Protein AF-A0A367LYB5-F1 (afdb_monomer)

Nearest PDB structures (foldseek):
  6ixh-assembly1_P  TM=8.124E-01  e=6.575E-08  Escherichia coli 55989
  4y7l-assembly1_B  TM=7.661E-01  e=3.475E-08  Escherichia coli 2-156-04_S3_C3
  4y7o-assembly2_B  TM=8.246E-01  e=1.413E-07  Escherichia coli 1-176-05_S3_C1
  4y7m-assembly2_D  TM=7.583E-01  e=6.169E-08  Escherichia coli 2-156-04_S3_C3
  4y7l-assembly1_A  TM=7.958E-01  e=4.452E-07  Escherichia coli 2-156-04_S3_C3

Foldseek 3Di:
DLVLLQDQEQVHPLNVCCVPPPVVQWDPVDLDIAGDPCSCVVVVHDRCVVVVSSVSPVVHVQFHVVRHSHGKHKDKDKDDDDPPQWQKKWKDQQNDIDIDRPDDIDIDIDMAPDPNGQQKIKIATPPQDPVPDRIDIAGDSCRVVVVVVVDDDDDDPDDD

Organism: Pseudomonas aeruginosa (NCBI:txid287)

Secondary structure (DSSP, 8-state):
-HHHHHHHSTTSHHHHHIIIIIGGGEE-SSSS-EEPTTHHHHHT--TTHHHHHHHHHHHHHHH-TTSSSS--EEEEE------TT-SEEEEEETTEEEEESSS----EEEEES-TT--SEEEEEEESPPTTS-SEEEEESTTHHHHHHHTS-----S---

Solvent-accessible surface area (backbone atoms only — not comparable to full-atom values): 9360 Å² total; per-residue (Å²): 106,64,67,56,11,51,40,37,10,60,78,10,56,57,45,42,50,38,63,75,75,41,46,96,39,43,46,70,91,49,98,70,68,40,66,39,90,66,36,38,66,76,69,72,46,69,71,71,58,53,58,55,55,53,50,40,48,51,50,20,63,63,30,20,71,87,63,37,48,61,62,46,43,74,51,70,50,58,70,86,81,74,62,85,82,46,59,34,39,34,39,32,51,30,86,49,74,49,75,50,58,88,63,88,72,56,75,41,82,47,52,45,68,39,96,85,42,81,26,39,25,36,40,38,40,31,64,54,49,95,88,72,59,34,54,51,77,38,72,40,90,59,17,63,59,56,51,52,74,74,45,91,83,72,90,71,92,71,83,132

Sequence (160 aa):
LEDMGHFFGAGGVMDSYFRQYLQPYVDTSASTWRWQPGAAQKLGINPGVLHTFQRAAAIRDAFFRSGGMQPTVRFELKPVTMDAAISQFILDLDGQQLTYDHGPSRPVAMQWPSANGLGVVRLTVTPPPSSGRSGRTLEGPWAWFRLLDQSDLERGNSPD

InterPro domains:
  IPR010623 Type VI secretion system IcmF, C-terminal [PF06744] (75-158)
  IPR053156 Type VI secretion system TssM-like [PTHR36153] (1-156)

pLDDT: mean 90.79, std 8.89, range [43.12, 97.5]

Structure (mmCIF, N/CA/C/O backbone):
data_AF-A0A367LYB5-F1
#
_entry.id   AF-A0A367LYB5-F1
#
loop_
_atom_site.group_PDB
_atom_site.id
_atom_site.type_symbol
_atom_site.label_atom_id
_atom_site.label_alt_id
_atom_site.label_comp_id
_atom_site.label_asym_id
_atom_site.label_entity_id
_atom_site.label_seq_id
_atom_site.pdbx_PDB_ins_code
_atom_site.Cartn_x
_atom_site.Cartn_y
_atom_site.Cartn_z
_atom_site.occupancy
_atom_site.B_iso_or_equiv
_atom_site.auth_seq_id
_atom_site.auth_comp_id
_atom_site.auth_asym_id
_atom_site.auth_atom_id
_atom_site.pdbx_PDB_model_num
ATOM 1 N N . LEU A 1 1 ? -11.091 1.260 -6.652 1.00 89.62 1 LEU A N 1
ATOM 2 C CA . LEU A 1 1 ? -10.386 1.992 -5.570 1.00 89.62 1 LEU A CA 1
ATOM 3 C C . LEU A 1 1 ? -11.346 2.880 -4.802 1.00 89.62 1 LEU A C 1
ATOM 5 O O . LEU A 1 1 ? -11.217 2.959 -3.592 1.00 89.62 1 LEU A O 1
ATOM 9 N N . GLU A 1 2 ? -12.333 3.464 -5.481 1.00 92.44 2 GLU A N 1
ATOM 10 C CA . GLU A 1 2 ? -13.389 4.250 -4.847 1.00 92.44 2 GLU A CA 1
ATOM 11 C C . GLU A 1 2 ? -14.081 3.520 -3.682 1.00 92.44 2 GLU A C 1
ATOM 13 O O . GLU A 1 2 ? -14.068 4.034 -2.571 1.00 92.44 2 GLU A O 1
ATOM 18 N N . ASP A 1 3 ? -14.562 2.286 -3.880 1.00 94.50 3 ASP A N 1
ATOM 19 C CA . ASP A 1 3 ? -15.203 1.509 -2.801 1.00 94.50 3 ASP A CA 1
ATOM 20 C C . ASP A 1 3 ? -14.276 1.256 -1.604 1.00 94.50 3 ASP A C 1
ATOM 22 O O . ASP A 1 3 ? -14.701 1.302 -0.451 1.00 94.50 3 ASP A O 1
ATOM 26 N N . MET A 1 4 ? -12.984 1.025 -1.864 1.00 95.19 4 MET A N 1
ATOM 27 C CA . MET A 1 4 ? -11.982 0.888 -0.804 1.00 95.19 4 MET 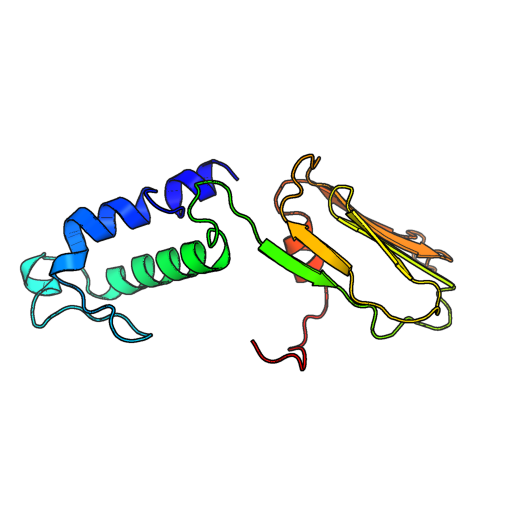A CA 1
ATOM 28 C C . MET A 1 4 ? -11.866 2.192 -0.007 1.00 95.19 4 MET A C 1
ATOM 30 O O . MET A 1 4 ? -11.772 2.153 1.216 1.00 95.19 4 MET A O 1
ATOM 34 N N . GLY A 1 5 ? -11.904 3.331 -0.699 1.00 95.56 5 GLY A N 1
ATOM 35 C CA . GLY A 1 5 ? -11.941 4.663 -0.111 1.00 95.56 5 GLY A CA 1
ATOM 36 C C . GLY A 1 5 ? -13.178 4.918 0.736 1.00 95.56 5 GLY A C 1
ATOM 37 O O . GLY A 1 5 ? -13.053 5.292 1.899 1.00 95.56 5 GLY A O 1
ATOM 38 N N . HIS A 1 6 ? -14.364 4.656 0.187 1.00 96.56 6 HIS A N 1
ATOM 39 C CA . HIS A 1 6 ? -15.635 4.803 0.905 1.00 96.56 6 HIS A CA 1
ATOM 40 C C . HIS A 1 6 ? -15.697 3.927 2.156 1.00 96.56 6 HIS A C 1
ATOM 42 O O . HIS A 1 6 ? -16.253 4.338 3.173 1.00 96.56 6 HIS A O 1
ATOM 48 N N . PHE A 1 7 ? -15.121 2.727 2.111 1.00 97.06 7 PHE A N 1
ATOM 49 C CA . PHE A 1 7 ? -15.194 1.795 3.230 1.00 97.06 7 PHE A CA 1
ATOM 50 C C . PHE A 1 7 ? -14.108 2.029 4.295 1.00 97.06 7 PHE A C 1
ATOM 52 O O . PHE A 1 7 ? -14.429 2.084 5.485 1.00 97.06 7 PHE A O 1
ATOM 59 N N . PHE A 1 8 ? -12.842 2.180 3.886 1.00 97.38 8 PHE A N 1
ATOM 60 C CA . PHE A 1 8 ? -11.679 2.239 4.788 1.00 97.38 8 PHE A CA 1
ATOM 61 C C . PHE A 1 8 ? -11.066 3.631 4.966 1.00 97.38 8 PHE A C 1
ATOM 63 O O . PHE A 1 8 ? -10.293 3.820 5.903 1.00 97.38 8 PHE A O 1
ATOM 70 N N . GLY A 1 9 ? -11.352 4.587 4.082 1.00 95.50 9 GLY A N 1
ATOM 71 C CA . GLY A 1 9 ? -10.765 5.925 4.129 1.00 95.50 9 GLY A CA 1
ATOM 72 C C . GLY A 1 9 ? -11.153 6.716 5.381 1.00 95.50 9 GLY A C 1
ATOM 73 O O . GLY A 1 9 ? -12.037 6.332 6.153 1.00 95.50 9 GLY A O 1
ATOM 74 N N . ALA A 1 10 ? -10.494 7.858 5.586 1.00 92.25 10 ALA A N 1
ATOM 75 C CA . ALA A 1 10 ? -10.875 8.790 6.647 1.00 92.25 10 ALA A CA 1
ATOM 76 C C . ALA A 1 10 ? -12.307 9.302 6.411 1.00 92.25 10 ALA A C 1
ATOM 78 O O . ALA A 1 10 ? -12.639 9.735 5.309 1.00 92.25 10 ALA A O 1
ATOM 79 N N . GLY A 1 11 ? -13.164 9.221 7.431 1.00 92.50 11 GLY A N 1
ATOM 80 C CA . GLY A 1 11 ? -14.597 9.511 7.296 1.00 92.50 11 GLY A CA 1
ATOM 81 C C . GLY A 1 11 ? -15.401 8.456 6.521 1.00 92.50 11 GLY A C 1
ATOM 82 O O . GLY A 1 11 ? -16.611 8.614 6.367 1.00 92.50 11 GLY A O 1
ATOM 83 N N . GLY A 1 12 ? -14.772 7.365 6.073 1.00 94.94 12 GLY A N 1
ATOM 84 C CA . GLY A 1 12 ? -15.450 6.229 5.454 1.00 94.94 12 GLY A CA 1
ATOM 85 C C . GLY A 1 12 ? -16.309 5.436 6.443 1.00 94.94 12 GLY A C 1
ATOM 86 O O . GLY A 1 12 ? -16.364 5.742 7.636 1.00 94.94 12 GLY A O 1
ATOM 87 N N . VAL A 1 13 ? -16.973 4.386 5.958 1.00 97.25 13 VAL A N 1
ATOM 88 C CA . VAL A 1 13 ? -17.944 3.591 6.734 1.00 97.25 13 VAL A CA 1
ATOM 89 C C . VAL A 1 13 ? -17.349 3.069 8.046 1.00 97.25 13 VAL A C 1
ATOM 91 O O . VAL A 1 13 ? -17.947 3.259 9.107 1.00 97.25 13 VAL A O 1
ATOM 94 N N . MET A 1 14 ? -16.167 2.445 7.997 1.00 97.50 14 MET A N 1
ATOM 95 C CA . MET A 1 14 ? -15.540 1.848 9.184 1.00 97.50 14 MET A CA 1
ATOM 96 C C . MET A 1 14 ? -15.104 2.902 10.208 1.00 97.50 14 MET A C 1
ATOM 98 O O . MET A 1 14 ? -15.318 2.721 11.407 1.00 97.50 14 MET A O 1
ATOM 102 N N . ASP A 1 15 ? -14.510 4.002 9.739 1.00 95.69 15 ASP A N 1
ATOM 103 C CA . ASP A 1 15 ? -14.029 5.097 10.587 1.00 95.69 15 ASP A CA 1
ATOM 104 C C . ASP A 1 15 ? -15.201 5.838 11.245 1.00 95.69 15 ASP A C 1
ATOM 106 O O . ASP A 1 15 ? -15.225 6.009 12.463 1.00 95.69 15 ASP A O 1
ATOM 110 N N . SER A 1 16 ? -16.214 6.201 10.458 1.00 96.50 16 SER A N 1
ATOM 111 C CA . SER A 1 16 ? -17.407 6.901 10.938 1.00 96.50 16 SER A CA 1
ATOM 112 C C . SER A 1 16 ? -18.191 6.065 11.946 1.00 96.50 16 SER A C 1
ATOM 114 O O . SER A 1 16 ? -18.528 6.564 13.020 1.00 96.50 16 SER A O 1
ATOM 116 N N . TYR A 1 17 ? -18.410 4.775 11.665 1.00 96.94 17 TYR A N 1
ATOM 117 C CA . TYR A 1 17 ? -19.091 3.887 12.605 1.00 96.94 17 TYR A CA 1
ATOM 118 C C . TYR A 1 17 ? -18.312 3.747 13.917 1.00 96.94 17 TYR A C 1
ATOM 120 O O . TYR A 1 17 ? -18.892 3.858 14.999 1.00 96.94 17 TYR A O 1
ATOM 128 N N . PHE A 1 18 ? -16.993 3.534 13.841 1.00 96.88 18 PHE A N 1
ATOM 129 C CA . PHE A 1 18 ? -16.164 3.408 15.036 1.00 96.88 18 PHE A CA 1
ATOM 130 C C . PHE A 1 18 ? -16.234 4.670 15.895 1.00 96.88 18 PHE A C 1
ATOM 132 O O . PHE A 1 18 ? -16.549 4.578 17.081 1.00 96.88 18 PHE A O 1
ATOM 139 N N . ARG A 1 19 ? -16.003 5.846 15.301 1.00 96.00 19 ARG A N 1
ATOM 140 C CA . ARG A 1 19 ? -16.028 7.132 16.014 1.00 96.00 19 ARG A CA 1
ATOM 141 C C . ARG A 1 19 ? -17.382 7.411 16.657 1.00 96.00 19 ARG A C 1
ATOM 143 O O . ARG A 1 19 ? -17.428 7.883 17.789 1.00 96.00 19 ARG A O 1
ATOM 150 N N . GLN A 1 20 ? -18.469 7.110 15.949 1.00 96.69 20 GLN A N 1
ATOM 151 C CA . GLN A 1 20 ? -19.822 7.405 16.410 1.00 96.69 20 GLN A CA 1
ATOM 152 C C . GLN A 1 20 ? -20.302 6.450 17.508 1.00 96.69 20 GLN A C 1
ATOM 154 O O . GLN A 1 20 ? -20.919 6.897 18.473 1.00 96.69 20 GLN A O 1
ATOM 159 N N . TYR A 1 21 ? -20.047 5.148 17.366 1.00 95.19 21 TYR A N 1
ATOM 160 C CA . TYR A 1 21 ? -20.700 4.135 18.200 1.00 95.19 21 TYR A CA 1
ATOM 161 C C . TYR A 1 21 ? -19.762 3.423 19.172 1.00 95.19 21 TYR A C 1
ATOM 163 O O . TYR A 1 21 ? -20.220 2.960 20.216 1.00 95.19 21 TYR A O 1
ATOM 171 N N . LEU A 1 22 ? -18.469 3.310 18.855 1.00 95.56 22 LEU A N 1
ATOM 172 C CA . LEU A 1 22 ? -17.549 2.433 19.588 1.00 95.56 22 LEU A CA 1
ATOM 173 C C . LEU A 1 22 ? -16.443 3.182 20.329 1.00 95.56 22 LEU A C 1
ATOM 175 O O . LEU A 1 22 ? -16.056 2.751 21.410 1.00 95.56 22 LEU A O 1
ATOM 179 N N . GLN A 1 23 ? -15.955 4.303 19.796 1.00 95.75 23 GLN A N 1
ATOM 180 C CA . GLN A 1 23 ? -14.822 5.048 20.348 1.00 95.75 23 GLN A CA 1
ATOM 181 C C . GLN A 1 23 ? -14.956 5.374 21.848 1.00 95.75 23 GLN A C 1
ATOM 183 O O . GLN A 1 23 ? -13.969 5.194 22.558 1.00 95.75 23 GLN A O 1
ATOM 188 N N . PRO A 1 24 ? -16.129 5.771 22.391 1.00 95.38 24 PRO A N 1
ATOM 189 C CA . PRO A 1 24 ? -16.266 6.028 23.830 1.00 95.38 24 PRO A CA 1
ATOM 190 C C . PRO A 1 24 ? -16.009 4.805 24.725 1.00 95.38 24 PRO A C 1
ATOM 192 O O . PRO A 1 24 ? -15.766 4.956 25.918 1.00 95.38 24 PRO A O 1
ATOM 195 N N . TYR A 1 25 ? -16.074 3.601 24.155 1.00 96.62 25 TYR A N 1
ATOM 196 C CA . TYR A 1 25 ? -16.021 2.314 24.848 1.00 96.62 25 TYR A CA 1
ATOM 197 C C . TYR A 1 25 ? -14.713 1.553 24.623 1.00 96.62 25 TYR A C 1
ATOM 199 O O . TYR A 1 25 ? -14.560 0.436 25.126 1.00 96.62 25 TYR A O 1
ATOM 207 N N . VAL A 1 26 ? -13.784 2.121 23.855 1.00 97.19 26 VAL A N 1
ATOM 208 C CA . VAL A 1 26 ? -12.553 1.461 23.419 1.00 97.19 26 VAL A CA 1
ATOM 209 C C . VAL A 1 26 ? -11.351 2.303 23.830 1.00 97.19 26 VAL A C 1
ATOM 211 O O . VAL A 1 26 ? -11.310 3.507 23.603 1.00 97.19 26 VAL A O 1
ATOM 214 N N . ASP A 1 27 ? -10.353 1.650 24.413 1.00 96.06 27 ASP A N 1
ATOM 215 C CA . ASP A 1 27 ? -9.019 2.200 24.605 1.00 96.06 27 ASP A CA 1
ATOM 216 C C . ASP A 1 27 ? -8.154 1.890 23.371 1.00 96.06 27 ASP A C 1
ATOM 218 O O . ASP A 1 27 ? -7.859 0.728 23.064 1.00 96.06 27 ASP A O 1
ATOM 222 N N . THR A 1 28 ? -7.775 2.949 22.654 1.00 95.50 28 THR A N 1
ATOM 223 C CA . THR A 1 28 ? -6.920 2.918 21.457 1.00 95.50 28 THR A CA 1
ATOM 224 C C . THR A 1 28 ? -5.502 3.429 21.739 1.00 95.50 28 THR A C 1
ATOM 226 O O . THR A 1 28 ? -4.760 3.696 20.795 1.00 95.50 28 THR A O 1
ATOM 229 N N . SER A 1 29 ? -5.124 3.629 23.009 1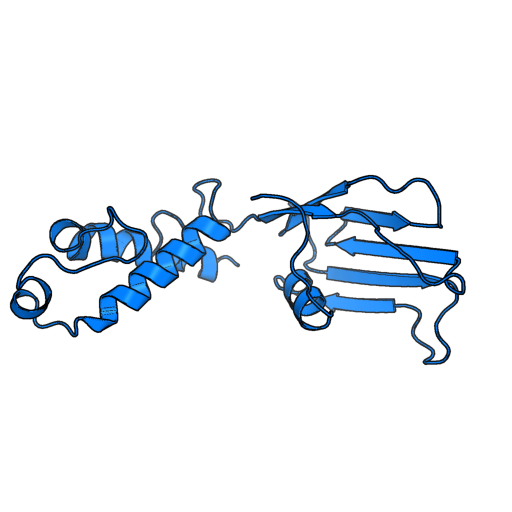.00 93.50 29 SER A N 1
ATOM 230 C CA . SER A 1 29 ? -3.825 4.210 23.391 1.00 93.50 29 SER A CA 1
ATOM 231 C C . SER A 1 29 ? -2.634 3.282 23.128 1.00 93.50 29 SER A C 1
ATOM 233 O O . SER A 1 29 ? -1.506 3.748 22.975 1.00 93.50 29 SER A O 1
ATOM 235 N N . ALA A 1 30 ? -2.879 1.973 23.048 1.00 92.12 30 ALA A N 1
ATOM 236 C CA . ALA A 1 30 ? -1.878 0.955 22.754 1.00 92.12 30 ALA A CA 1
ATOM 237 C C . ALA A 1 30 ? -2.022 0.399 21.328 1.00 92.12 30 ALA A C 1
ATOM 239 O O . ALA A 1 30 ? -3.083 0.475 20.707 1.00 92.12 30 ALA A O 1
ATOM 240 N N . SER A 1 31 ? -0.965 -0.261 20.838 1.00 89.38 31 SER A N 1
ATOM 241 C CA . SER A 1 31 ? -0.960 -0.931 19.526 1.00 89.38 31 SER A CA 1
ATOM 242 C C . SER A 1 31 ? -2.049 -1.996 19.386 1.00 89.38 31 SER A C 1
ATOM 244 O O . SER A 1 31 ? -2.527 -2.242 18.283 1.00 89.38 31 SER A O 1
ATOM 246 N N . THR A 1 32 ? -2.444 -2.621 20.499 1.00 94.38 32 THR A N 1
ATOM 247 C CA . THR A 1 32 ? -3.574 -3.549 20.580 1.00 94.38 32 THR A CA 1
ATOM 248 C C . THR A 1 32 ? -4.735 -2.874 21.288 1.00 94.38 32 THR A C 1
ATOM 250 O O . THR A 1 32 ? -4.643 -2.586 22.481 1.00 94.38 32 THR A O 1
ATOM 253 N N . TRP A 1 33 ? -5.827 -2.655 20.560 1.00 96.56 33 TRP A N 1
ATOM 254 C CA . TRP A 1 33 ? -7.016 -1.996 21.092 1.00 96.56 33 TRP A CA 1
ATOM 255 C C . TRP A 1 33 ? -7.756 -2.899 22.069 1.00 96.56 33 TRP A C 1
ATOM 257 O O . TRP A 1 33 ? -7.782 -4.125 21.915 1.00 96.56 33 TRP A O 1
ATOM 267 N N . ARG A 1 34 ? -8.375 -2.292 23.082 1.00 96.62 34 ARG A N 1
ATOM 268 C CA . ARG A 1 34 ? -9.112 -3.023 24.118 1.00 96.62 34 ARG A CA 1
ATOM 269 C C . ARG A 1 34 ? -10.439 -2.353 24.409 1.00 96.62 34 ARG A C 1
ATOM 271 O O . ARG A 1 34 ? -10.542 -1.133 24.413 1.00 96.62 34 ARG A O 1
ATOM 278 N N . TRP A 1 35 ? -11.452 -3.155 24.708 1.00 96.88 35 TRP A N 1
ATOM 279 C CA . TRP A 1 35 ? -12.672 -2.629 25.305 1.00 96.88 35 TRP A CA 1
ATOM 280 C C . TRP A 1 35 ? -12.372 -2.078 26.694 1.00 96.88 35 TRP A C 1
ATOM 282 O O . TRP A 1 35 ? -11.619 -2.682 27.462 1.00 96.88 35 TRP A O 1
ATOM 292 N N . GLN A 1 36 ? -13.026 -0.978 27.045 1.00 95.88 36 GLN A N 1
ATOM 293 C CA . GLN A 1 36 ? -13.113 -0.562 28.435 1.00 95.88 36 GLN A CA 1
ATOM 294 C C . GLN A 1 36 ? -13.824 -1.644 29.272 1.00 95.88 36 GLN A C 1
ATOM 296 O O . GLN A 1 36 ? -14.643 -2.409 28.738 1.00 95.88 36 GLN A O 1
ATOM 301 N N . PRO A 1 37 ? -13.556 -1.724 30.589 1.00 94.94 37 PRO A N 1
ATOM 302 C CA . PRO A 1 37 ? -14.121 -2.758 31.452 1.00 94.94 37 PRO A CA 1
ATOM 303 C C . PRO A 1 37 ? -15.650 -2.876 31.343 1.00 94.94 37 PRO A C 1
ATOM 305 O O . PRO A 1 37 ? -16.395 -1.926 31.584 1.00 94.94 37 PRO A O 1
ATOM 308 N N . GLY A 1 38 ? -16.123 -4.066 30.961 1.00 92.00 38 GLY A N 1
ATOM 309 C CA . GLY A 1 38 ? -17.548 -4.384 30.823 1.00 92.00 38 GLY A CA 1
ATOM 310 C C . GLY A 1 38 ? -18.265 -3.723 29.638 1.00 92.00 38 GLY A C 1
ATOM 311 O O . GLY A 1 38 ? -19.466 -3.935 29.483 1.00 92.00 38 GLY A O 1
ATOM 312 N N . ALA A 1 39 ? -17.580 -2.947 28.793 1.00 94.75 39 ALA A N 1
ATOM 313 C CA . ALA A 1 39 ? -18.232 -2.184 27.731 1.00 94.75 39 ALA A CA 1
ATOM 314 C C . ALA A 1 39 ? -18.825 -3.074 26.626 1.00 94.75 39 ALA A C 1
ATOM 316 O O . ALA A 1 39 ? -19.997 -2.921 26.290 1.00 94.75 39 ALA A O 1
ATOM 317 N N . ALA A 1 40 ? -18.073 -4.066 26.134 1.00 91.44 40 ALA A N 1
ATOM 318 C CA . ALA A 1 40 ? -18.580 -5.022 25.141 1.00 91.44 40 ALA A CA 1
ATOM 319 C C . ALA A 1 40 ? -19.828 -5.775 25.640 1.00 91.44 40 ALA A C 1
ATOM 321 O O . ALA A 1 40 ? -20.794 -5.937 24.898 1.00 91.44 40 ALA A O 1
ATOM 322 N N . GLN A 1 41 ? -19.840 -6.160 26.924 1.00 92.81 41 GLN A N 1
ATOM 323 C CA . GLN A 1 41 ? -20.979 -6.838 27.547 1.00 92.81 41 GLN A CA 1
ATOM 324 C C . GLN A 1 41 ? -22.209 -5.926 27.622 1.00 92.81 41 GLN A C 1
ATOM 326 O O . GLN A 1 41 ? -23.309 -6.360 27.294 1.00 92.81 41 GLN A O 1
ATOM 331 N N . LYS A 1 42 ? -22.026 -4.657 28.016 1.00 91.56 42 LYS A N 1
ATOM 332 C CA . LYS A 1 42 ? -23.104 -3.651 28.059 1.00 91.56 42 LYS A CA 1
ATOM 333 C C . LYS A 1 42 ? -23.703 -3.383 26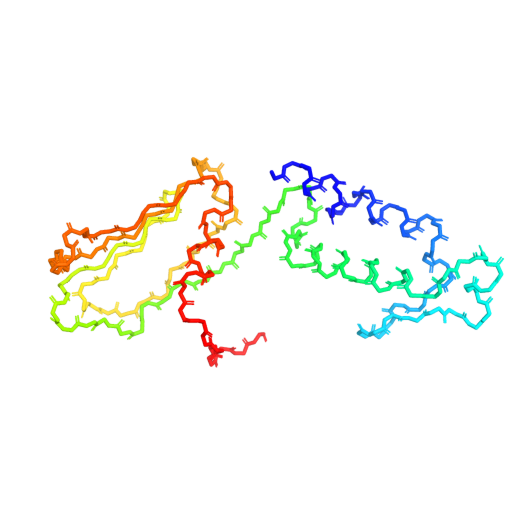.678 1.00 91.56 42 LYS A C 1
ATOM 335 O O . LYS A 1 42 ? -24.905 -3.178 26.573 1.00 91.56 42 LYS A O 1
ATOM 340 N N . LEU A 1 43 ? -22.870 -3.395 25.640 1.00 91.44 43 LEU A N 1
ATOM 341 C CA . LEU A 1 43 ? -23.289 -3.222 24.250 1.00 91.44 43 LEU A CA 1
ATOM 342 C C . LEU A 1 43 ? -23.885 -4.502 23.637 1.00 91.44 43 LEU A C 1
ATOM 344 O O . LEU A 1 43 ? -24.426 -4.444 22.538 1.00 91.44 43 LEU A O 1
ATOM 348 N N . GLY A 1 44 ? -23.786 -5.652 24.314 1.00 93.12 44 GLY A N 1
ATOM 349 C CA . GLY A 1 44 ? -24.272 -6.934 23.799 1.00 93.12 44 GLY A CA 1
ATOM 350 C C . GLY A 1 44 ? -23.522 -7.426 22.557 1.00 93.12 44 GLY A C 1
ATOM 351 O O . GLY A 1 44 ? -24.084 -8.172 21.758 1.00 93.12 44 GLY A O 1
ATOM 352 N N . ILE A 1 45 ? -22.269 -7.004 22.368 1.00 91.31 45 ILE A N 1
ATOM 353 C CA . ILE A 1 45 ? -21.462 -7.322 21.183 1.00 91.31 45 ILE A CA 1
ATOM 354 C C . ILE A 1 45 ? -20.351 -8.316 21.507 1.00 91.31 45 ILE A C 1
ATOM 356 O O . ILE A 1 45 ? -19.790 -8.327 22.603 1.00 91.31 45 ILE A O 1
ATOM 360 N N . ASN A 1 46 ? -19.983 -9.129 20.516 1.00 94.12 46 ASN A N 1
ATOM 361 C CA . ASN A 1 46 ? -18.833 -10.016 20.630 1.00 94.12 46 ASN A CA 1
ATOM 362 C C . ASN A 1 46 ? -17.540 -9.178 20.756 1.00 94.12 46 ASN A C 1
ATOM 364 O O . ASN A 1 46 ? -17.253 -8.387 19.851 1.00 94.12 46 ASN A O 1
ATOM 368 N N . PRO A 1 47 ? -16.723 -9.367 21.813 1.00 90.75 47 PRO A N 1
ATOM 369 C CA . PRO A 1 47 ? -15.488 -8.607 21.996 1.00 90.75 47 PRO A CA 1
ATOM 370 C C . PRO A 1 47 ? -14.512 -8.687 20.812 1.00 90.75 47 PRO A C 1
ATOM 372 O O . PRO A 1 47 ? -13.792 -7.723 20.552 1.00 90.75 47 PRO A O 1
ATOM 375 N N . GLY A 1 48 ? -14.519 -9.793 20.059 1.00 93.31 48 GLY A N 1
ATOM 376 C CA . GLY A 1 48 ? -13.657 -10.005 18.894 1.00 93.31 48 GLY A CA 1
ATOM 377 C C . GLY A 1 48 ? -13.925 -9.055 17.722 1.00 93.31 48 GLY A C 1
ATOM 378 O O . GLY A 1 48 ? -13.035 -8.856 16.897 1.00 93.31 48 GLY A O 1
ATOM 379 N N . VAL A 1 49 ? -15.096 -8.403 17.672 1.00 93.50 49 VAL A N 1
ATOM 380 C CA . VAL A 1 49 ? -15.433 -7.390 16.650 1.00 93.50 49 VAL A CA 1
ATOM 381 C C . VAL A 1 49 ? -14.424 -6.238 16.639 1.00 93.50 49 VAL A C 1
ATOM 383 O O . VAL A 1 49 ? -14.149 -5.666 15.584 1.00 93.50 49 VAL A O 1
ATOM 386 N N . LEU A 1 50 ? -13.820 -5.923 17.789 1.00 95.44 50 LEU A N 1
ATOM 387 C CA . LEU A 1 50 ? -12.837 -4.849 17.898 1.00 95.44 50 LEU A CA 1
ATOM 388 C C . LEU A 1 50 ? -11.621 -5.059 16.986 1.00 95.44 50 LEU A C 1
ATOM 390 O O . LEU A 1 50 ? -11.113 -4.097 16.413 1.00 95.44 50 LEU A O 1
ATOM 394 N N . HIS A 1 51 ? -11.196 -6.309 16.784 1.00 95.94 51 HIS A N 1
ATOM 395 C CA . HIS A 1 51 ? -10.075 -6.622 15.897 1.00 95.94 51 HIS A CA 1
ATOM 396 C C . HIS A 1 51 ? -10.349 -6.229 14.444 1.00 95.94 51 HIS A C 1
ATOM 398 O O . HIS A 1 51 ? -9.425 -5.846 13.726 1.00 95.94 51 HIS A O 1
ATOM 404 N N . THR A 1 52 ? -11.609 -6.272 14.008 1.00 95.94 52 THR A N 1
ATOM 405 C CA . THR A 1 52 ? -12.003 -5.844 12.661 1.00 95.94 52 THR A CA 1
ATOM 406 C C . THR A 1 52 ? -11.816 -4.339 12.490 1.00 95.94 52 THR A C 1
ATOM 408 O O . THR A 1 52 ? -11.240 -3.909 11.493 1.00 95.94 52 THR A O 1
ATOM 411 N N . PHE A 1 53 ? -12.234 -3.535 13.472 1.00 97.00 53 PHE A N 1
ATOM 412 C CA . PHE A 1 53 ? -12.045 -2.080 13.438 1.00 97.00 53 PHE A CA 1
ATOM 413 C C . PHE A 1 53 ? -10.576 -1.687 13.562 1.00 97.00 53 PHE A C 1
ATOM 415 O O . PHE A 1 53 ? -10.118 -0.814 12.830 1.00 97.00 53 PHE A O 1
ATOM 422 N N . GLN A 1 54 ? -9.816 -2.381 14.409 1.00 97.38 54 GLN A N 1
ATOM 423 C CA . GLN A 1 54 ? -8.373 -2.182 14.512 1.00 97.38 54 GLN A CA 1
ATOM 424 C C . GLN A 1 54 ? -7.668 -2.498 13.180 1.00 97.38 54 GLN A C 1
ATOM 426 O O . GLN A 1 54 ? -6.818 -1.732 12.730 1.00 97.38 54 GLN A O 1
ATOM 431 N N . ARG A 1 55 ? -8.045 -3.591 12.500 1.00 97.44 55 ARG A N 1
ATOM 432 C CA . ARG A 1 55 ? -7.510 -3.927 11.170 1.00 97.44 55 ARG A CA 1
ATOM 433 C C . ARG A 1 55 ? -7.916 -2.896 10.116 1.00 97.44 55 ARG A C 1
ATOM 435 O O . ARG A 1 55 ? -7.088 -2.528 9.290 1.00 97.44 55 ARG A O 1
ATOM 442 N N . ALA A 1 56 ? -9.158 -2.419 10.143 1.00 97.00 56 ALA A N 1
ATOM 443 C CA . ALA A 1 56 ? -9.620 -1.364 9.244 1.00 97.00 56 ALA A CA 1
ATOM 444 C C . ALA A 1 56 ? -8.844 -0.054 9.457 1.00 97.00 56 ALA A C 1
ATOM 446 O O . ALA A 1 56 ? -8.445 0.572 8.480 1.00 97.00 56 ALA A O 1
ATOM 447 N N . ALA A 1 57 ? -8.559 0.315 10.709 1.00 95.88 57 ALA A N 1
ATOM 448 C CA . ALA A 1 57 ? -7.708 1.456 11.031 1.00 95.88 57 ALA A CA 1
ATOM 449 C C . ALA A 1 57 ? -6.275 1.262 10.512 1.00 95.88 57 ALA A C 1
ATOM 451 O O . ALA A 1 57 ? -5.732 2.176 9.908 1.00 95.88 57 ALA A O 1
ATOM 452 N N . ALA A 1 58 ? -5.698 0.062 10.632 1.00 96.19 58 ALA A N 1
ATOM 453 C CA . ALA A 1 58 ? -4.385 -0.228 10.051 1.00 96.19 58 ALA A CA 1
ATOM 454 C C . ALA A 1 58 ? -4.375 -0.094 8.513 1.00 96.19 58 ALA A C 1
ATOM 456 O O . ALA A 1 58 ? -3.432 0.459 7.952 1.00 96.19 58 ALA A O 1
ATOM 457 N N . ILE A 1 59 ? -5.434 -0.540 7.824 1.00 96.50 59 ILE A N 1
ATOM 458 C CA . ILE A 1 59 ? -5.597 -0.321 6.374 1.00 96.50 59 ILE A CA 1
ATOM 459 C C . ILE A 1 59 ? -5.696 1.181 6.074 1.00 96.50 59 ILE A C 1
ATOM 461 O O . ILE A 1 59 ? -5.007 1.671 5.179 1.00 96.50 59 ILE A O 1
ATOM 465 N N . ARG A 1 60 ? -6.511 1.926 6.830 1.00 95.56 60 ARG A N 1
ATOM 466 C CA . ARG A 1 60 ? -6.626 3.385 6.698 1.00 95.56 60 ARG A CA 1
ATOM 467 C C . ARG A 1 60 ? -5.260 4.058 6.826 1.00 95.56 60 ARG A C 1
ATOM 469 O O . ARG A 1 60 ? -4.872 4.844 5.970 1.00 95.56 60 ARG A O 1
ATOM 476 N N . ASP A 1 61 ? -4.518 3.715 7.868 1.00 93.44 61 ASP A N 1
ATOM 477 C CA . ASP A 1 61 ? -3.244 4.345 8.199 1.00 93.44 61 ASP A CA 1
ATOM 478 C C . ASP A 1 61 ? -2.122 3.943 7.224 1.00 93.44 61 ASP A C 1
ATOM 480 O O . ASP A 1 61 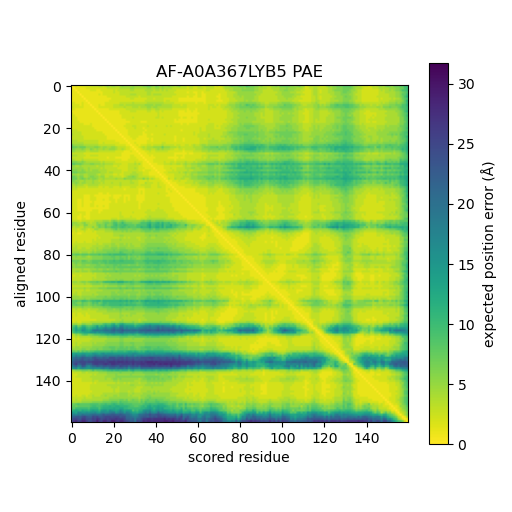? -1.174 4.703 7.046 1.00 93.44 61 ASP A O 1
ATOM 484 N N . ALA A 1 62 ? -2.230 2.791 6.554 1.00 94.12 62 ALA A N 1
ATOM 485 C CA . ALA A 1 62 ? -1.292 2.371 5.512 1.00 94.12 62 ALA A CA 1
ATOM 486 C C . ALA A 1 62 ? -1.568 3.049 4.159 1.00 94.12 62 ALA A C 1
ATOM 488 O O . ALA A 1 62 ? -0.638 3.483 3.481 1.00 94.12 62 ALA A O 1
ATOM 489 N N . PHE A 1 63 ? -2.840 3.153 3.765 1.00 95.50 63 PHE A N 1
ATOM 490 C CA . PHE A 1 63 ? -3.225 3.559 2.410 1.00 95.50 63 PHE A CA 1
ATOM 491 C C . PHE A 1 63 ? -3.759 4.989 2.305 1.00 95.50 63 PHE A C 1
ATOM 493 O O . PHE A 1 63 ? -3.770 5.534 1.213 1.00 95.50 63 PHE A O 1
ATOM 500 N N . PHE A 1 64 ? -4.195 5.625 3.390 1.00 95.06 64 PHE A N 1
ATOM 501 C CA . PHE A 1 64 ? -4.892 6.920 3.360 1.00 95.06 64 PHE A CA 1
ATOM 502 C C . PHE A 1 64 ? -4.203 7.967 4.243 1.00 95.06 64 PHE A C 1
ATOM 504 O O . PHE A 1 64 ? -4.850 8.851 4.803 1.00 95.06 64 PHE A O 1
ATOM 511 N N . ARG A 1 65 ? -2.867 7.906 4.349 1.00 88.62 65 ARG A N 1
ATOM 512 C CA . ARG A 1 65 ? -2.049 8.839 5.156 1.00 88.62 65 ARG A CA 1
ATOM 513 C C . ARG A 1 65 ? -2.229 10.310 4.773 1.00 88.62 65 ARG A C 1
ATOM 515 O O . ARG A 1 65 ? -1.986 11.186 5.593 1.00 88.62 65 ARG A O 1
ATOM 522 N N . SER A 1 66 ? -2.661 10.584 3.543 1.00 85.69 66 SER A N 1
ATOM 523 C CA . SER A 1 66 ? -2.990 11.928 3.054 1.00 85.69 66 SER A CA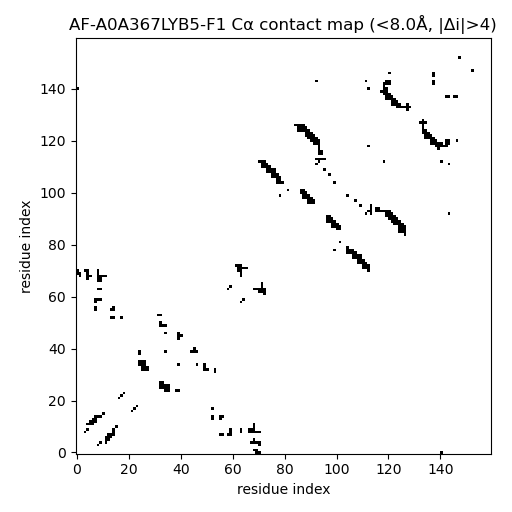 1
ATOM 524 C C . SER A 1 66 ? -4.326 12.474 3.582 1.00 85.69 66 SER A C 1
ATOM 526 O O . SER A 1 66 ? -4.644 13.629 3.317 1.00 85.69 66 SER A O 1
ATOM 528 N N . GLY A 1 67 ? -5.109 11.674 4.318 1.00 81.94 67 GLY A N 1
ATOM 529 C CA . GLY A 1 67 ? -6.371 12.090 4.940 1.00 81.94 67 GLY A CA 1
ATOM 530 C C . GLY A 1 67 ? -7.576 12.149 3.995 1.00 81.94 67 GLY A C 1
ATOM 531 O O . GLY A 1 67 ? -8.619 12.663 4.386 1.00 81.94 67 GLY A O 1
ATOM 532 N N . GLY A 1 68 ? -7.450 11.643 2.765 1.00 84.44 68 GLY A N 1
ATOM 533 C CA . GLY A 1 68 ? -8.526 11.620 1.771 1.00 84.44 68 GLY A CA 1
ATOM 534 C C . GLY A 1 68 ? -9.230 10.267 1.631 1.00 84.44 68 GLY A C 1
ATOM 535 O O . GLY A 1 68 ? -8.913 9.296 2.313 1.00 84.44 68 GLY A O 1
ATOM 536 N N . MET A 1 69 ? -10.166 10.203 0.681 1.00 87.31 69 MET A N 1
ATOM 537 C CA . MET A 1 69 ? -10.846 8.967 0.258 1.00 87.31 69 MET A CA 1
ATOM 538 C C . MET A 1 69 ? -10.112 8.236 -0.872 1.00 87.31 69 MET A C 1
ATOM 540 O O . MET A 1 69 ? -10.532 7.160 -1.280 1.00 87.31 69 MET A O 1
ATOM 544 N N . GLN A 1 70 ? -9.027 8.801 -1.401 1.00 90.44 70 GLN A N 1
ATOM 545 C CA . GLN A 1 70 ? -8.212 8.132 -2.409 1.00 90.44 70 GLN A CA 1
ATOM 546 C C . GLN A 1 70 ? -7.024 7.447 -1.732 1.00 90.44 70 GLN A C 1
ATOM 548 O O . GLN A 1 70 ? -6.274 8.128 -1.026 1.00 90.44 70 GLN A O 1
ATOM 553 N N . PRO A 1 71 ? -6.835 6.128 -1.923 1.00 93.62 71 PRO A N 1
ATOM 554 C CA . PRO A 1 71 ? -5.659 5.458 -1.401 1.00 93.62 71 PRO A CA 1
ATOM 555 C C . PRO A 1 71 ? -4.417 5.977 -2.131 1.00 93.62 71 PRO A C 1
ATOM 557 O O . PRO A 1 71 ? -4.442 6.238 -3.332 1.00 93.62 71 PRO A O 1
ATOM 560 N N . THR A 1 72 ? -3.324 6.164 -1.407 1.00 93.69 72 THR A N 1
ATOM 561 C CA . THR A 1 72 ? -2.041 6.622 -1.930 1.00 93.69 72 THR A CA 1
ATOM 562 C C . THR A 1 72 ? -0.910 6.032 -1.098 1.00 93.69 72 THR A C 1
ATOM 564 O O . THR A 1 72 ? -0.828 6.248 0.109 1.00 93.69 72 THR A O 1
ATOM 567 N N . VAL A 1 73 ? 0.004 5.340 -1.769 1.00 93.88 73 VAL A N 1
ATOM 568 C CA . VAL A 1 73 ? 1.233 4.784 -1.207 1.00 93.88 73 VAL A CA 1
ATOM 569 C C . VAL A 1 73 ? 2.403 5.393 -1.965 1.00 93.88 73 VAL A C 1
ATOM 571 O O . VAL A 1 73 ? 2.501 5.250 -3.182 1.00 93.88 73 VAL A O 1
ATOM 574 N N . ARG A 1 74 ? 3.285 6.088 -1.247 1.00 93.75 74 ARG A N 1
ATOM 575 C CA . ARG A 1 74 ? 4.534 6.642 -1.784 1.00 93.75 74 ARG A CA 1
ATOM 576 C C . ARG A 1 74 ? 5.699 5.823 -1.260 1.00 93.75 74 ARG A C 1
ATOM 578 O O . ARG A 1 74 ? 5.728 5.509 -0.073 1.00 93.75 74 ARG A O 1
ATOM 585 N N . PHE A 1 75 ? 6.626 5.482 -2.139 1.00 93.94 75 PHE A N 1
ATOM 586 C CA . PHE A 1 75 ? 7.777 4.644 -1.820 1.00 93.94 75 PHE A CA 1
ATOM 587 C C . PHE A 1 75 ? 8.934 4.963 -2.762 1.00 93.94 75 PHE A C 1
ATOM 589 O O . PHE A 1 75 ? 8.764 5.669 -3.754 1.00 93.94 75 PHE A O 1
ATOM 596 N N . GLU A 1 76 ? 10.111 4.432 -2.460 1.00 95.00 76 GLU A N 1
ATOM 597 C CA . GLU A 1 76 ? 11.264 4.493 -3.351 1.00 95.00 76 GLU A CA 1
ATOM 598 C C . GLU A 1 76 ? 11.622 3.090 -3.831 1.00 95.00 76 GLU A C 1
ATOM 600 O O . GLU A 1 76 ? 11.588 2.133 -3.057 1.00 95.00 76 GLU A O 1
ATOM 605 N N . LEU A 1 77 ? 11.992 2.970 -5.104 1.00 94.25 77 LEU A N 1
ATOM 606 C CA . LEU A 1 77 ? 12.581 1.754 -5.652 1.00 94.25 77 LEU A CA 1
ATOM 607 C C . LEU A 1 77 ? 14.039 1.991 -5.996 1.00 94.25 77 LEU A C 1
ATOM 609 O O . LEU A 1 77 ? 14.389 2.979 -6.638 1.00 94.25 77 LEU A O 1
ATOM 613 N N . LYS A 1 78 ? 14.890 1.048 -5.602 1.00 94.12 78 LYS A N 1
ATOM 614 C CA . LYS A 1 78 ? 16.317 1.070 -5.901 1.00 94.12 78 LYS A CA 1
ATOM 615 C C . LYS A 1 78 ? 16.738 -0.299 -6.440 1.00 94.12 78 LYS A C 1
ATOM 617 O O . LYS A 1 78 ? 16.564 -1.287 -5.728 1.00 94.12 78 LYS A O 1
ATOM 622 N N . PRO A 1 79 ? 17.328 -0.382 -7.645 1.00 93.56 79 PRO A N 1
ATOM 623 C CA . PRO A 1 79 ? 17.933 -1.622 -8.125 1.00 93.56 79 PRO A CA 1
ATOM 624 C C . PRO A 1 79 ? 19.070 -2.047 -7.191 1.00 93.56 79 PRO A C 1
ATOM 626 O O . PRO A 1 79 ? 19.946 -1.238 -6.892 1.00 93.56 79 PRO A O 1
ATOM 629 N N . VAL A 1 80 ? 19.081 -3.288 -6.713 1.00 91.25 80 VAL A N 1
ATOM 630 C CA . VAL A 1 80 ? 20.157 -3.776 -5.829 1.00 91.25 80 VAL A CA 1
ATOM 631 C C . VAL A 1 80 ? 21.179 -4.562 -6.638 1.00 91.25 80 VAL A C 1
ATOM 633 O O . VAL A 1 80 ? 22.360 -4.226 -6.645 1.00 91.25 80 VAL A O 1
ATOM 636 N N . THR A 1 81 ? 20.704 -5.566 -7.365 1.00 89.94 81 THR A N 1
ATOM 637 C CA . THR A 1 81 ? 21.491 -6.405 -8.266 1.00 89.94 81 THR A CA 1
ATOM 638 C C . THR A 1 81 ? 20.645 -6.788 -9.476 1.00 89.94 81 THR A C 1
ATOM 640 O O . THR A 1 81 ? 19.415 -6.729 -9.443 1.00 89.94 81 THR A O 1
ATOM 643 N N . MET A 1 82 ? 21.314 -7.169 -10.559 1.00 92.00 82 MET A N 1
ATOM 644 C CA . MET A 1 82 ? 20.706 -7.717 -11.767 1.00 92.00 82 MET A CA 1
ATOM 645 C C . MET A 1 82 ? 21.611 -8.837 -12.279 1.00 92.00 82 MET A C 1
ATOM 647 O O . MET A 1 82 ? 22.832 -8.734 -12.167 1.00 92.00 82 MET A O 1
ATOM 651 N N . ASP A 1 83 ? 21.023 -9.907 -12.811 1.00 91.44 83 ASP A N 1
ATOM 652 C CA . ASP A 1 83 ? 21.786 -10.989 -13.436 1.00 91.44 83 ASP A CA 1
ATOM 653 C C . ASP A 1 83 ? 22.663 -10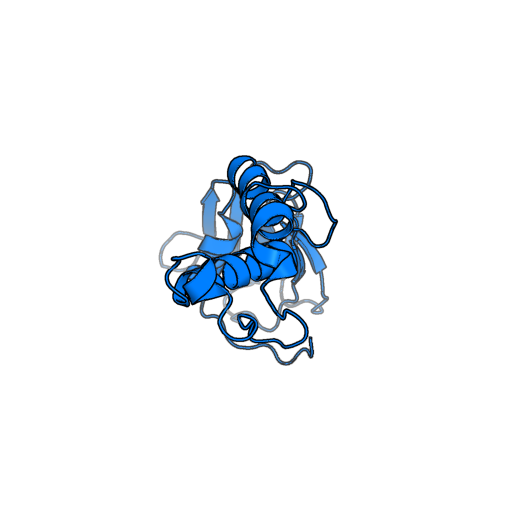.429 -14.573 1.00 91.44 83 ASP A C 1
ATOM 655 O O . ASP A 1 83 ? 22.210 -9.595 -15.358 1.00 91.44 83 ASP A O 1
ATOM 659 N N . ALA A 1 84 ? 23.919 -10.874 -14.669 1.00 91.75 84 ALA A N 1
ATOM 660 C CA . ALA A 1 84 ? 24.866 -10.401 -15.680 1.00 91.75 84 ALA A CA 1
ATOM 661 C C . ALA A 1 84 ? 24.451 -10.763 -17.120 1.00 91.75 84 ALA A C 1
ATOM 663 O O . ALA A 1 84 ? 24.898 -10.117 -18.067 1.00 91.75 84 ALA A O 1
ATOM 664 N N . ALA A 1 85 ? 23.597 -11.775 -17.296 1.00 91.75 85 ALA A N 1
ATOM 665 C CA . ALA A 1 85 ? 23.018 -12.128 -18.587 1.00 91.75 85 ALA A CA 1
ATOM 666 C C . ALA A 1 85 ? 21.943 -11.132 -19.049 1.00 91.75 85 ALA A C 1
ATOM 668 O O . ALA A 1 85 ? 21.626 -11.102 -20.236 1.00 91.75 85 ALA A O 1
ATOM 669 N N . ILE A 1 86 ? 21.388 -10.323 -18.138 1.00 92.19 86 ILE A N 1
ATOM 670 C CA . ILE A 1 86 ? 20.429 -9.259 -18.441 1.00 92.19 86 ILE A CA 1
ATOM 671 C C . ILE A 1 86 ? 21.217 -7.961 -18.626 1.00 92.19 86 ILE A C 1
ATOM 673 O O . ILE A 1 86 ? 21.921 -7.517 -17.725 1.00 92.19 86 ILE A O 1
ATOM 677 N N . SER A 1 87 ? 21.098 -7.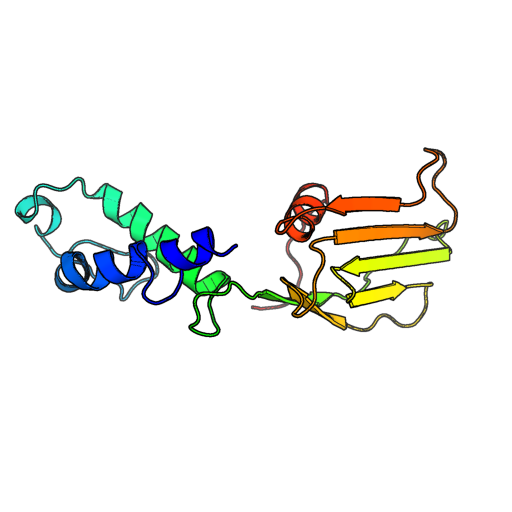330 -19.790 1.00 94.12 87 SER A N 1
ATOM 678 C CA . SER A 1 87 ? 21.711 -6.036 -20.093 1.00 94.12 87 SER A CA 1
ATOM 679 C C . SER A 1 87 ? 20.854 -4.850 -19.661 1.00 94.12 87 SER A C 1
ATOM 681 O O . SER A 1 87 ? 21.399 -3.791 -19.367 1.00 94.12 87 SER A O 1
ATOM 683 N N . GLN A 1 88 ? 19.528 -5.004 -19.618 1.00 94.38 88 GLN A N 1
ATOM 684 C CA . GLN A 1 88 ? 18.619 -3.936 -19.207 1.00 94.38 88 GLN A CA 1
ATOM 685 C C . GLN A 1 88 ? 17.361 -4.486 -18.542 1.00 94.38 88 GLN A C 1
ATOM 687 O O . GLN A 1 88 ? 16.776 -5.463 -19.002 1.00 94.38 88 GLN A O 1
ATOM 692 N N . PHE A 1 89 ? 16.913 -3.789 -17.508 1.00 93.56 89 PHE A N 1
ATOM 693 C CA . PHE A 1 89 ? 15.644 -3.955 -16.823 1.00 93.56 89 PHE A CA 1
ATOM 694 C C . PHE A 1 89 ? 14.833 -2.663 -16.921 1.00 93.56 89 PHE A C 1
ATOM 696 O O . PHE A 1 89 ? 15.370 -1.571 -16.734 1.00 93.56 89 PHE A O 1
ATOM 703 N N . ILE A 1 90 ? 13.534 -2.789 -17.176 1.00 95.06 90 ILE A N 1
ATOM 704 C CA . ILE A 1 90 ? 12.574 -1.688 -17.170 1.00 95.06 90 ILE A CA 1
ATOM 705 C C . ILE A 1 90 ? 11.350 -2.106 -16.354 1.00 95.06 90 ILE A C 1
ATOM 707 O O . ILE A 1 90 ? 10.678 -3.080 -16.696 1.00 95.06 90 ILE A O 1
ATOM 711 N N . LEU A 1 91 ? 11.023 -1.331 -15.324 1.00 95.19 91 LEU A N 1
ATOM 712 C CA . LEU A 1 91 ? 9.740 -1.367 -14.630 1.00 95.19 91 LEU A CA 1
ATOM 713 C C . LEU A 1 91 ? 8.963 -0.098 -14.977 1.00 95.19 91 LEU A C 1
ATOM 715 O O . LEU A 1 91 ? 9.388 0.997 -14.625 1.00 95.19 91 LEU A O 1
ATOM 719 N N . ASP A 1 92 ? 7.823 -0.255 -15.633 1.00 94.31 92 ASP A N 1
ATOM 720 C CA . ASP A 1 92 ? 6.813 0.785 -15.791 1.00 94.31 92 ASP A CA 1
ATOM 721 C C . ASP A 1 92 ? 5.698 0.517 -14.777 1.00 94.31 92 ASP A C 1
ATOM 723 O O . ASP A 1 92 ? 5.014 -0.510 -14.843 1.00 94.31 92 ASP A O 1
ATOM 727 N N . LEU A 1 93 ? 5.561 1.411 -13.803 1.00 94.75 93 LEU A N 1
ATOM 728 C CA . LEU A 1 93 ? 4.455 1.444 -12.863 1.00 94.75 93 LEU A CA 1
ATOM 729 C C . LEU A 1 93 ? 3.558 2.602 -13.262 1.00 94.75 93 LEU A C 1
ATOM 731 O O . LEU A 1 93 ? 3.719 3.733 -12.793 1.00 94.75 93 LEU A O 1
ATOM 735 N N . ASP A 1 94 ? 2.580 2.286 -14.102 1.00 89.81 94 ASP A N 1
ATOM 736 C CA . ASP A 1 94 ? 1.473 3.184 -14.378 1.00 89.81 94 ASP A CA 1
ATOM 737 C C . ASP A 1 94 ? 1.948 4.519 -14.992 1.00 89.81 94 ASP A C 1
ATOM 739 O O . ASP A 1 94 ? 1.470 5.594 -14.643 1.00 89.81 94 ASP A O 1
ATOM 743 N N . GLY A 1 95 ? 2.956 4.447 -15.872 1.00 89.88 95 GLY A N 1
ATOM 744 C CA . GLY A 1 95 ? 3.624 5.591 -16.499 1.00 89.88 95 GLY A CA 1
ATOM 745 C C . GLY A 1 95 ? 4.844 6.131 -15.740 1.00 89.88 95 GLY A C 1
ATOM 746 O O . GLY A 1 95 ? 5.555 6.987 -16.264 1.00 89.88 95 GLY A O 1
ATOM 747 N N . GLN A 1 96 ? 5.127 5.642 -14.527 1.00 93.88 96 GLN A N 1
ATOM 748 C CA . GLN A 1 96 ? 6.378 5.924 -13.812 1.00 93.88 96 GLN A CA 1
ATOM 749 C C . GLN A 1 96 ? 7.405 4.843 -14.146 1.00 93.88 96 GLN A C 1
ATOM 751 O O . GLN A 1 96 ? 7.226 3.682 -13.782 1.00 93.88 96 GLN A O 1
ATOM 756 N N . GLN A 1 97 ? 8.492 5.216 -14.820 1.00 93.38 97 GLN A N 1
ATOM 757 C CA . GLN A 1 97 ? 9.491 4.262 -15.294 1.00 93.38 97 GLN A CA 1
ATOM 758 C C . GLN A 1 97 ? 10.750 4.257 -14.420 1.00 93.38 97 GLN A C 1
ATOM 760 O O . GLN A 1 97 ? 11.324 5.304 -14.120 1.00 93.38 97 GLN A O 1
ATOM 765 N N . LEU A 1 98 ? 11.224 3.062 -14.078 1.00 95.31 98 LEU A N 1
ATOM 766 C CA . LEU A 1 98 ? 12.571 2.803 -13.583 1.00 95.31 98 LEU A CA 1
ATOM 767 C C . LEU A 1 98 ? 13.294 1.920 -14.596 1.00 95.31 98 LEU A C 1
ATOM 769 O O . LEU A 1 98 ? 12.819 0.839 -14.940 1.00 95.31 98 LEU A O 1
ATOM 773 N N . THR A 1 99 ? 14.458 2.381 -15.040 1.00 95.81 99 THR A N 1
ATOM 774 C CA . THR A 1 99 ? 15.337 1.654 -15.959 1.00 95.81 99 THR A CA 1
ATOM 775 C C . THR A 1 99 ? 16.671 1.396 -15.274 1.00 95.81 99 THR A C 1
ATOM 777 O O . THR A 1 99 ? 17.201 2.280 -14.600 1.00 95.81 99 THR A O 1
ATOM 780 N N . TYR A 1 100 ? 17.213 0.192 -15.441 1.00 96.62 100 TYR A N 1
ATOM 781 C CA . TYR A 1 100 ? 18.517 -0.197 -14.915 1.00 96.62 100 TYR A CA 1
ATOM 782 C C . TYR A 1 100 ? 19.295 -1.024 -15.938 1.00 96.62 100 TYR A C 1
ATOM 784 O O . TYR A 1 100 ? 18.757 -1.963 -16.511 1.00 96.62 100 TYR A O 1
ATOM 792 N N . ASP A 1 101 ? 20.556 -0.679 -16.157 1.00 96.31 101 ASP A N 1
ATOM 793 C CA . ASP A 1 101 ? 21.429 -1.227 -17.201 1.00 96.31 101 ASP A CA 1
ATOM 794 C C . ASP A 1 101 ? 22.863 -1.462 -16.685 1.00 96.31 101 ASP A C 1
ATOM 796 O O . ASP A 1 101 ? 23.843 -1.228 -17.387 1.00 96.31 101 ASP A O 1
ATOM 800 N N . HIS A 1 102 ? 22.992 -1.896 -15.423 1.00 95.62 102 HIS A N 1
ATOM 801 C CA . HIS A 1 102 ? 24.265 -2.005 -14.680 1.00 95.62 102 HIS A CA 1
ATOM 802 C C . HIS A 1 102 ? 24.978 -0.669 -14.406 1.00 95.62 102 HIS A C 1
ATOM 804 O O . HIS A 1 102 ? 26.118 -0.650 -13.942 1.00 95.62 102 HIS A O 1
ATOM 810 N N . GLY A 1 103 ? 24.302 0.461 -14.625 1.00 91.25 103 GLY A N 1
ATOM 811 C CA . GLY A 1 103 ? 24.771 1.776 -14.201 1.00 91.25 103 GLY A CA 1
ATOM 812 C C . GLY A 1 103 ? 24.724 2.004 -12.678 1.00 91.25 103 GLY A C 1
ATOM 813 O O . GLY A 1 103 ? 24.428 1.103 -11.885 1.00 91.25 103 GLY A O 1
ATOM 814 N N . PRO A 1 104 ? 24.998 3.239 -12.223 1.00 92.62 104 PRO A N 1
ATOM 815 C CA . PRO A 1 104 ? 24.883 3.604 -10.816 1.00 92.62 104 PRO A CA 1
ATOM 816 C C . PRO A 1 104 ? 23.462 3.386 -10.280 1.00 92.62 104 PRO A C 1
ATOM 818 O O . PRO A 1 104 ? 22.498 3.950 -10.795 1.00 92.62 104 PRO A O 1
ATOM 821 N N . SER A 1 105 ? 23.336 2.620 -9.196 1.00 91.56 105 SER A N 1
ATOM 822 C CA . SER A 1 105 ? 22.048 2.394 -8.540 1.00 91.56 105 SER A CA 1
ATOM 823 C C . SER A 1 105 ? 21.605 3.618 -7.732 1.00 91.56 105 SER A C 1
ATOM 825 O O . SER A 1 105 ? 22.282 4.040 -6.787 1.00 91.56 105 SER A O 1
ATOM 827 N N . ARG A 1 106 ? 20.444 4.179 -8.090 1.00 91.94 106 ARG A N 1
ATOM 828 C CA . ARG A 1 106 ? 19.833 5.342 -7.436 1.00 91.94 106 ARG A CA 1
ATOM 829 C C . ARG A 1 106 ? 18.383 5.032 -7.049 1.00 91.94 106 ARG A C 1
ATOM 831 O O . ARG A 1 106 ? 17.695 4.390 -7.842 1.00 91.94 106 ARG A O 1
ATOM 838 N N . PRO A 1 107 ? 17.916 5.470 -5.867 1.00 94.81 107 PRO A N 1
ATOM 839 C CA . PRO A 1 107 ? 16.499 5.421 -5.534 1.00 94.81 107 PRO A CA 1
ATOM 840 C C . PRO A 1 107 ? 15.668 6.268 -6.504 1.00 94.81 107 PRO A C 1
ATOM 842 O O . PRO A 1 107 ? 16.078 7.364 -6.893 1.00 94.81 107 PRO A O 1
ATOM 845 N N . VAL A 1 108 ? 14.494 5.761 -6.868 1.00 94.88 108 VAL A N 1
ATOM 846 C CA . VAL A 1 108 ? 13.483 6.449 -7.671 1.00 94.88 108 VAL A CA 1
ATOM 847 C C . VAL A 1 108 ? 12.207 6.520 -6.847 1.00 94.88 108 VAL A C 1
ATOM 849 O O . VAL A 1 108 ? 11.636 5.485 -6.502 1.00 94.88 108 VAL A O 1
ATOM 852 N N . ALA A 1 109 ? 11.767 7.735 -6.529 1.00 95.25 109 ALA A N 1
ATOM 853 C CA . ALA A 1 109 ? 10.495 7.952 -5.855 1.00 95.25 109 ALA A CA 1
ATOM 854 C C . ALA A 1 109 ? 9.333 7.596 -6.790 1.00 95.25 109 ALA A C 1
ATOM 856 O O . ALA A 1 109 ? 9.294 8.023 -7.945 1.00 95.25 109 ALA A O 1
ATOM 857 N N . MET A 1 110 ? 8.384 6.828 -6.270 1.00 94.75 110 MET A N 1
ATOM 858 C CA . MET A 1 110 ? 7.198 6.367 -6.975 1.00 94.75 110 MET A CA 1
ATOM 859 C C . MET A 1 110 ? 5.957 6.504 -6.102 1.00 94.75 110 MET A C 1
ATOM 861 O O . MET A 1 110 ? 6.018 6.576 -4.870 1.00 94.75 110 MET A O 1
ATOM 865 N N . GLN A 1 111 ? 4.806 6.514 -6.762 1.00 94.19 111 GLN A N 1
ATOM 866 C CA . GLN A 1 111 ? 3.509 6.532 -6.111 1.00 94.19 111 GLN A CA 1
ATOM 867 C C . GLN A 1 111 ? 2.564 5.514 -6.746 1.00 94.19 111 GLN A C 1
ATOM 869 O O . GLN A 1 111 ? 2.447 5.436 -7.966 1.00 94.19 111 GLN A O 1
ATOM 874 N N . TRP A 1 112 ? 1.825 4.792 -5.910 1.00 94.44 112 TRP A N 1
ATOM 875 C CA . TRP A 1 112 ? 0.660 4.027 -6.326 1.00 94.44 112 TRP A CA 1
ATOM 876 C C . TRP A 1 112 ? -0.606 4.553 -5.625 1.00 94.44 112 TRP A C 1
ATOM 878 O O . TRP A 1 112 ? -0.568 4.784 -4.417 1.00 94.44 112 TRP A O 1
ATOM 888 N N . PRO A 1 113 ? -1.738 4.695 -6.328 1.00 93.38 113 PRO A N 1
ATOM 889 C CA . PRO A 1 113 ? -1.842 4.781 -7.782 1.00 93.38 113 PRO A CA 1
ATOM 890 C C . PRO A 1 113 ? -1.106 6.023 -8.311 1.00 93.38 113 PRO A C 1
ATOM 892 O O . PRO A 1 113 ? -0.892 6.995 -7.571 1.00 93.38 113 PRO A O 1
ATOM 895 N N . SER A 1 114 ? -0.724 6.012 -9.587 1.00 87.75 114 SER A N 1
ATOM 896 C CA . SER A 1 114 ? -0.236 7.238 -10.222 1.00 87.75 114 SER A CA 1
ATOM 897 C C . SER A 1 114 ? -1.417 8.178 -10.512 1.00 87.75 114 SER A C 1
ATOM 899 O O . SER A 1 114 ? -2.557 7.737 -10.667 1.00 87.75 114 SER A O 1
ATOM 901 N N . ALA A 1 115 ? -1.167 9.489 -10.576 1.00 77.12 115 ALA A N 1
ATOM 902 C CA . ALA A 1 115 ? -2.235 10.480 -10.751 1.00 77.12 115 ALA A CA 1
ATOM 903 C C . ALA A 1 115 ? -3.004 10.337 -12.082 1.00 77.12 115 ALA A C 1
ATOM 905 O O . ALA A 1 115 ? -4.184 10.667 -12.130 1.00 77.12 115 ALA A O 1
ATOM 906 N N . ASN A 1 116 ? -2.351 9.834 -13.137 1.00 73.75 116 ASN A N 1
ATOM 907 C CA . ASN A 1 116 ? -2.904 9.710 -14.496 1.00 73.75 116 ASN A CA 1
ATOM 908 C C . ASN A 1 116 ? -2.870 8.260 -15.003 1.00 73.75 116 ASN A C 1
ATOM 910 O O . ASN A 1 116 ? -2.749 8.001 -16.199 1.00 73.75 116 ASN A O 1
ATOM 914 N N . GLY A 1 117 ? -2.915 7.325 -14.066 1.00 70.69 117 GLY A N 1
ATOM 915 C CA . GLY A 1 117 ? -2.673 5.923 -14.309 1.00 70.69 117 GLY A CA 1
ATOM 916 C C . GLY A 1 117 ? -3.726 5.188 -15.117 1.00 70.69 117 GLY A C 1
ATOM 917 O O . GLY A 1 117 ? -4.922 5.382 -14.913 1.00 70.69 117 GLY A O 1
ATOM 918 N N . LEU A 1 118 ? -3.283 4.257 -15.958 1.00 77.00 118 LEU A N 1
ATOM 919 C CA . LEU A 1 118 ? -4.139 3.267 -16.619 1.00 77.00 118 LEU A CA 1
ATOM 920 C C . LEU A 1 118 ? -4.318 1.989 -15.776 1.00 77.00 118 LEU A C 1
ATOM 922 O O . LEU A 1 118 ? -5.043 1.077 -16.171 1.00 77.00 118 LEU A O 1
ATOM 926 N N . GLY A 1 119 ? -3.655 1.902 -14.621 1.00 86.00 119 GLY A N 1
ATOM 927 C CA . GLY A 1 119 ? -3.608 0.706 -13.789 1.00 86.00 119 GLY A CA 1
ATOM 928 C C . GLY A 1 119 ? -2.777 -0.407 -14.423 1.00 86.00 119 GLY A C 1
ATOM 929 O O . GLY A 1 119 ? -3.100 -1.577 -14.249 1.00 86.00 119 GLY A O 1
ATOM 930 N N . VAL A 1 120 ? -1.740 -0.075 -15.190 1.00 92.75 120 VAL A N 1
ATOM 931 C CA . VAL A 1 120 ? -0.890 -1.071 -15.857 1.00 92.75 120 VAL A CA 1
ATOM 932 C C . VAL A 1 120 ? 0.489 -1.070 -15.223 1.00 92.75 120 VAL A C 1
ATOM 934 O O . VAL A 1 120 ? 1.098 -0.022 -15.044 1.00 92.75 120 VAL A O 1
ATOM 937 N N . VAL A 1 121 ? 0.990 -2.259 -14.900 1.00 95.12 121 VAL A N 1
ATOM 938 C CA . VAL A 1 121 ? 2.370 -2.459 -14.458 1.00 95.12 121 VAL A CA 1
ATOM 939 C C . VAL A 1 121 ? 3.058 -3.401 -15.427 1.00 95.12 121 VAL A C 1
ATOM 941 O O . VAL A 1 121 ? 2.562 -4.501 -15.687 1.00 95.12 121 VAL A O 1
ATOM 944 N N . ARG A 1 122 ? 4.203 -2.978 -15.962 1.00 94.00 122 ARG A N 1
ATOM 945 C CA . ARG A 1 122 ? 4.992 -3.749 -16.919 1.00 94.00 122 ARG A CA 1
ATOM 946 C C . ARG A 1 122 ? 6.433 -3.888 -16.456 1.00 94.00 122 ARG A C 1
ATOM 948 O O . ARG A 1 122 ? 7.126 -2.908 -16.230 1.00 94.00 122 ARG A O 1
ATOM 955 N N . LEU A 1 123 ? 6.891 -5.129 -16.406 1.00 93.62 123 LEU A N 1
ATOM 956 C CA . LEU A 1 123 ? 8.281 -5.511 -16.217 1.00 93.62 123 LEU A CA 1
ATOM 957 C C . LEU A 1 123 ? 8.856 -5.946 -17.560 1.00 93.62 123 LEU A C 1
ATOM 959 O O . LEU A 1 123 ? 8.224 -6.765 -18.222 1.00 93.62 123 LEU A O 1
ATOM 963 N N . THR A 1 124 ? 10.028 -5.458 -17.953 1.00 93.62 124 THR A N 1
ATOM 964 C CA . THR A 1 124 ? 10.739 -5.889 -19.166 1.00 93.62 124 THR A CA 1
ATOM 965 C C . THR A 1 124 ? 12.217 -6.102 -18.861 1.00 93.62 124 THR A C 1
ATOM 967 O O . THR A 1 124 ? 12.814 -5.316 -18.132 1.00 93.62 124 THR A O 1
ATOM 970 N N . VAL A 1 125 ? 12.809 -7.151 -19.423 1.00 93.06 125 VAL A N 1
ATOM 971 C CA . VAL A 1 125 ? 14.236 -7.469 -19.357 1.00 93.06 125 VAL A CA 1
ATOM 972 C C . VAL A 1 125 ? 14.783 -7.734 -20.758 1.00 93.06 125 VAL A C 1
ATOM 974 O O . VAL A 1 125 ? 14.094 -8.300 -21.610 1.00 93.06 125 VAL A O 1
ATOM 977 N N . THR A 1 126 ? 16.028 -7.337 -20.989 1.00 92.56 126 THR A N 1
ATOM 978 C CA . THR A 1 126 ? 16.752 -7.526 -22.251 1.00 92.56 126 THR A CA 1
ATOM 979 C C . THR A 1 126 ? 18.064 -8.255 -21.964 1.00 92.56 126 THR A C 1
ATOM 981 O O . THR A 1 126 ? 18.749 -7.838 -21.035 1.00 92.56 126 THR A O 1
ATOM 984 N N . PRO A 1 127 ? 18.458 -9.287 -22.735 1.00 90.69 127 PRO A N 1
ATOM 985 C CA . PRO A 1 127 ? 17.655 -9.983 -23.737 1.00 90.69 127 PRO A CA 1
ATOM 986 C C . PRO A 1 127 ? 16.466 -10.735 -23.101 1.00 90.69 127 PRO A C 1
ATOM 988 O O . PRO A 1 127 ? 16.460 -10.979 -21.893 1.00 90.69 127 PRO A O 1
ATOM 991 N N . PRO A 1 128 ? 15.452 -11.114 -23.903 1.00 82.25 128 PRO A N 1
ATOM 992 C CA . PRO A 1 128 ? 14.392 -12.003 -23.447 1.00 82.25 128 PRO A CA 1
ATOM 993 C C . PRO A 1 128 ? 14.971 -13.281 -22.814 1.00 82.25 128 PRO A C 1
ATOM 995 O O . PRO A 1 128 ? 15.900 -13.863 -23.382 1.00 82.25 128 PRO A O 1
ATOM 998 N N . PRO A 1 129 ? 14.406 -13.782 -21.701 1.00 73.00 129 PRO A N 1
ATOM 999 C CA . PRO A 1 129 ? 14.763 -15.096 -21.190 1.00 73.00 129 PRO A CA 1
ATOM 1000 C C . PRO A 1 129 ? 14.343 -16.185 -22.189 1.00 73.00 129 PRO A C 1
ATOM 1002 O O . PRO A 1 129 ? 13.434 -15.998 -23.002 1.00 73.00 129 PRO A O 1
ATOM 1005 N N . SER A 1 130 ? 14.959 -17.364 -22.092 1.00 69.62 130 SER A N 1
ATOM 1006 C CA . SER A 1 130 ? 14.689 -18.517 -22.971 1.00 69.62 130 SER A CA 1
ATOM 1007 C C . SER A 1 130 ? 13.232 -19.004 -22.951 1.00 69.62 130 SER A C 1
ATOM 1009 O O . SER A 1 130 ? 12.794 -19.667 -23.887 1.00 69.62 130 SER A O 1
ATOM 1011 N N . SER A 1 131 ? 12.453 -18.628 -21.931 1.00 69.06 131 SER A N 1
ATOM 1012 C CA . SER A 1 131 ? 11.000 -18.838 -21.845 1.00 69.06 131 SER A CA 1
ATOM 1013 C C . SER A 1 131 ? 10.180 -17.957 -22.806 1.00 69.06 131 SER A C 1
ATOM 1015 O O . SER A 1 131 ? 8.953 -18.057 -22.847 1.00 69.06 131 SER A O 1
ATOM 1017 N N . GLY A 1 132 ? 10.835 -17.093 -23.588 1.00 60.69 132 GLY A N 1
ATOM 1018 C CA . GLY A 1 132 ? 10.273 -16.383 -24.739 1.00 60.69 132 GLY A CA 1
ATOM 1019 C C . GLY A 1 132 ? 9.556 -15.070 -24.423 1.00 60.69 132 GLY A C 1
ATOM 1020 O O . GLY A 1 132 ? 9.351 -14.265 -25.327 1.00 60.69 132 GLY A O 1
ATOM 1021 N N . ARG A 1 133 ? 9.193 -14.802 -23.163 1.00 64.31 133 ARG A N 1
ATOM 1022 C CA . ARG A 1 133 ? 8.589 -13.519 -22.769 1.00 64.31 133 ARG A CA 1
ATOM 1023 C C . ARG A 1 133 ? 9.621 -12.638 -22.075 1.00 64.31 133 ARG A C 1
ATOM 1025 O O . ARG A 1 133 ? 9.939 -12.866 -20.913 1.00 64.31 133 ARG A O 1
ATOM 1032 N N . SER A 1 134 ? 10.069 -11.587 -22.762 1.00 63.62 134 SER A N 1
ATOM 1033 C CA . SER A 1 134 ? 10.951 -10.534 -22.227 1.00 63.62 134 SER A CA 1
ATOM 1034 C C . SER A 1 134 ? 10.317 -9.703 -21.119 1.00 63.62 134 SER A C 1
ATOM 1036 O O . SER A 1 134 ? 10.952 -8.781 -20.632 1.00 63.62 134 SER A O 1
ATOM 1038 N N . GLY A 1 135 ? 9.067 -9.962 -20.733 1.00 76.81 135 GLY A N 1
ATOM 1039 C CA . GLY A 1 135 ? 8.380 -9.134 -19.761 1.00 76.81 135 GLY A CA 1
ATOM 1040 C C . GLY A 1 135 ? 7.089 -9.718 -19.205 1.00 76.81 135 GLY A C 1
ATOM 1041 O O . GLY A 1 135 ? 6.506 -10.654 -19.759 1.00 76.81 135 GLY A O 1
ATOM 1042 N N . ARG A 1 136 ? 6.637 -9.138 -18.091 1.00 88.00 136 ARG A N 1
ATOM 1043 C CA . ARG A 1 136 ? 5.340 -9.400 -17.452 1.00 88.00 136 ARG A CA 1
ATOM 1044 C C . ARG A 1 136 ? 4.507 -8.129 -17.486 1.00 88.00 136 ARG A C 1
ATOM 1046 O O . ARG A 1 136 ? 5.026 -7.057 -17.214 1.00 88.00 136 ARG A O 1
ATOM 1053 N N . THR A 1 137 ? 3.227 -8.240 -17.821 1.00 93.19 137 THR A N 1
ATOM 1054 C CA . THR A 1 137 ? 2.276 -7.123 -17.753 1.00 93.19 137 THR A CA 1
ATOM 1055 C C . THR A 1 137 ? 1.098 -7.545 -16.886 1.00 93.19 137 THR A C 1
ATOM 1057 O O . THR A 1 137 ? 0.559 -8.637 -17.070 1.00 93.19 137 THR A O 1
ATOM 1060 N N . LEU A 1 138 ? 0.730 -6.699 -15.931 1.00 94.69 138 LEU A N 1
ATOM 1061 C CA . LEU A 1 138 ? -0.435 -6.858 -15.069 1.00 94.69 138 LEU A CA 1
ATOM 1062 C C . LEU A 1 138 ? -1.299 -5.604 -15.187 1.00 94.69 138 LEU A C 1
ATOM 1064 O O . LEU A 1 138 ? -0.779 -4.493 -15.211 1.00 94.69 138 LEU A O 1
ATOM 1068 N N . GLU A 1 139 ? -2.615 -5.791 -15.238 1.00 94.38 139 GLU A N 1
ATOM 1069 C CA . GLU A 1 139 ? -3.573 -4.707 -15.489 1.00 94.38 139 GLU A CA 1
ATOM 1070 C C . GLU A 1 139 ? -4.639 -4.611 -14.402 1.00 94.38 139 GLU A C 1
ATOM 1072 O O . GLU A 1 139 ? -5.062 -5.621 -13.837 1.00 94.38 139 GLU A O 1
ATOM 1077 N N . GLY A 1 140 ? -5.119 -3.403 -14.145 1.00 93.50 140 GLY A N 1
ATOM 1078 C CA . GLY A 1 140 ? -6.109 -3.084 -13.132 1.00 93.50 140 GLY A CA 1
ATOM 1079 C C . GLY A 1 140 ? -5.500 -2.383 -11.915 1.00 93.50 140 GLY A C 1
ATOM 1080 O O . GLY A 1 140 ? -4.288 -2.407 -11.696 1.00 93.50 140 GLY A O 1
ATOM 1081 N N . PRO A 1 141 ? -6.345 -1.794 -11.055 1.00 92.00 141 PRO A N 1
ATOM 1082 C CA . PRO A 1 141 ? -5.907 -0.888 -9.993 1.00 92.00 141 PRO A CA 1
ATOM 1083 C C . PRO A 1 141 ? -4.911 -1.521 -9.013 1.00 92.00 141 PRO A C 1
ATOM 1085 O O . PRO A 1 141 ? -4.095 -0.817 -8.439 1.00 92.00 141 PRO A O 1
ATOM 1088 N N . TRP A 1 142 ? -4.934 -2.846 -8.857 1.00 94.25 142 TRP A N 1
ATOM 1089 C CA . TRP A 1 142 ? -4.071 -3.613 -7.952 1.00 94.25 142 TRP A CA 1
ATOM 1090 C C . TRP A 1 142 ? -2.916 -4.340 -8.664 1.00 94.25 142 TRP A C 1
ATOM 1092 O O . TRP A 1 142 ? -2.346 -5.285 -8.122 1.00 94.25 142 TRP A O 1
ATOM 1102 N N . ALA A 1 143 ? -2.586 -3.962 -9.903 1.00 95.31 143 ALA A N 1
ATOM 1103 C CA . ALA A 1 143 ? -1.512 -4.585 -10.679 1.00 95.31 143 ALA A CA 1
ATOM 1104 C C . ALA A 1 143 ? -0.148 -4.536 -9.974 1.00 95.31 143 ALA A C 1
ATOM 1106 O O . ALA A 1 143 ? 0.568 -5.533 -9.994 1.00 95.31 143 ALA A O 1
ATOM 1107 N N . TRP A 1 144 ? 0.171 -3.429 -9.297 1.00 94.81 144 TRP A N 1
ATOM 1108 C CA . TRP A 1 144 ? 1.413 -3.287 -8.534 1.00 94.81 144 TRP A CA 1
ATOM 1109 C C . TRP A 1 144 ? 1.541 -4.333 -7.422 1.00 94.81 144 TRP A C 1
ATOM 1111 O O . TRP A 1 144 ? 2.517 -5.074 -7.385 1.00 94.81 144 TRP A O 1
ATOM 1121 N N . PHE A 1 145 ? 0.523 -4.468 -6.572 1.00 94.56 145 PHE A N 1
ATOM 1122 C CA . PHE A 1 145 ? 0.545 -5.448 -5.482 1.00 94.56 145 PHE A CA 1
ATOM 1123 C C . PHE A 1 145 ? 0.580 -6.882 -5.991 1.00 94.56 145 PHE A C 1
ATOM 1125 O O . PHE A 1 145 ? 1.345 -7.684 -5.479 1.00 94.56 145 PHE A O 1
ATOM 1132 N N . ARG A 1 146 ? -0.144 -7.193 -7.072 1.00 95.06 146 ARG A N 1
ATOM 1133 C CA . ARG A 1 146 ? -0.053 -8.524 -7.686 1.00 95.06 146 ARG A CA 1
ATOM 1134 C C . ARG A 1 146 ? 1.320 -8.816 -8.287 1.00 95.06 146 ARG A C 1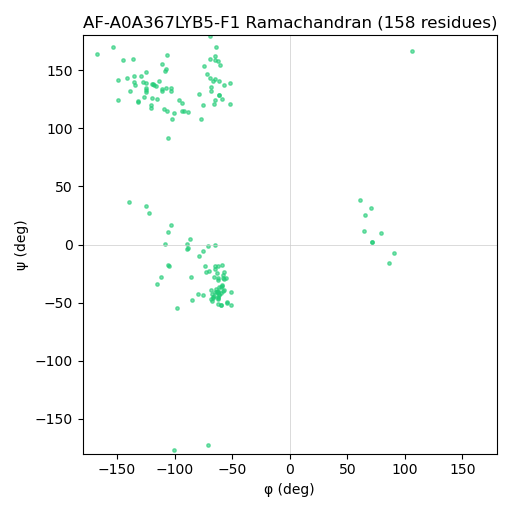
ATOM 1136 O O . ARG A 1 146 ? 1.684 -9.983 -8.370 1.00 95.06 146 ARG A O 1
ATOM 1143 N N . LEU A 1 147 ? 2.065 -7.799 -8.734 1.00 93.56 147 LEU A N 1
ATOM 1144 C CA . LEU A 1 147 ? 3.456 -7.991 -9.147 1.00 93.56 147 LEU A CA 1
ATOM 1145 C C . LEU A 1 147 ? 4.319 -8.360 -7.933 1.00 93.56 147 LEU A C 1
ATOM 1147 O O . LEU A 1 147 ? 5.099 -9.307 -8.013 1.00 93.56 147 LEU A O 1
ATOM 1151 N N . LEU A 1 148 ? 4.154 -7.639 -6.820 1.00 93.56 148 LEU A N 1
ATOM 1152 C CA . LEU A 1 148 ? 4.861 -7.914 -5.566 1.00 93.56 148 LEU A CA 1
ATOM 1153 C C . LEU A 1 148 ? 4.524 -9.304 -5.009 1.00 93.56 148 LEU A C 1
ATOM 1155 O O . LEU A 1 148 ? 5.438 -10.029 -4.643 1.00 93.56 148 LEU A O 1
ATOM 1159 N N . ASP A 1 149 ? 3.255 -9.717 -5.038 1.00 92.81 149 ASP A N 1
ATOM 1160 C CA . ASP A 1 149 ? 2.808 -11.052 -4.602 1.00 92.81 149 ASP A CA 1
ATOM 1161 C C . ASP A 1 149 ? 3.392 -12.192 -5.458 1.00 92.81 149 ASP A C 1
ATOM 1163 O O . ASP A 1 149 ? 3.470 -13.335 -5.017 1.00 92.81 149 ASP A O 1
ATOM 1167 N N . GLN A 1 150 ? 3.775 -11.899 -6.706 1.00 91.00 150 GLN A N 1
ATOM 1168 C CA . GLN A 1 150 ? 4.441 -12.844 -7.612 1.00 91.00 150 GLN A CA 1
ATOM 1169 C C . GLN A 1 150 ? 5.970 -12.819 -7.496 1.00 91.00 150 GLN A C 1
ATOM 1171 O O . GLN A 1 150 ? 6.640 -13.515 -8.266 1.00 91.00 150 GLN A O 1
ATOM 1176 N N . SER A 1 151 ? 6.509 -11.985 -6.609 1.00 89.31 151 SER A N 1
ATOM 1177 C CA . SER A 1 151 ? 7.939 -11.792 -6.392 1.00 89.31 151 SER A CA 1
ATOM 1178 C C . SER A 1 151 ? 8.345 -12.350 -5.029 1.00 89.31 151 SER A C 1
ATOM 1180 O O . SER A 1 151 ? 7.533 -12.412 -4.107 1.00 89.31 151 SER A O 1
ATOM 1182 N N . ASP A 1 152 ? 9.617 -12.713 -4.881 1.00 88.56 152 ASP A N 1
ATOM 1183 C CA . ASP A 1 152 ? 10.160 -13.100 -3.580 1.00 88.56 152 ASP A CA 1
ATOM 1184 C C . ASP A 1 152 ? 10.415 -11.839 -2.744 1.00 88.56 152 ASP A C 1
ATOM 1186 O O . ASP A 1 152 ? 11.305 -11.037 -3.038 1.00 88.56 152 ASP A O 1
ATOM 1190 N N . LEU A 1 153 ? 9.577 -11.631 -1.727 1.00 86.81 153 LEU A N 1
ATOM 1191 C CA . LEU A 1 153 ? 9.665 -10.483 -0.829 1.00 86.81 153 LEU A CA 1
ATOM 1192 C C . LEU A 1 153 ? 10.494 -10.833 0.405 1.00 86.81 153 LEU A C 1
ATOM 1194 O O . LEU A 1 153 ? 10.081 -11.625 1.252 1.00 86.81 153 LEU A O 1
ATOM 1198 N N . GLU A 1 154 ? 11.635 -10.167 0.544 1.00 86.62 154 GLU A N 1
ATOM 1199 C CA . GLU A 1 154 ? 12.466 -10.209 1.743 1.00 86.62 154 GLU A CA 1
ATOM 1200 C C . GLU A 1 154 ? 12.369 -8.886 2.509 1.00 86.62 154 GLU A C 1
ATOM 1202 O O . GLU A 1 154 ? 12.145 -7.819 1.930 1.00 86.62 154 GLU A O 1
ATOM 1207 N N . ARG A 1 155 ? 12.536 -8.934 3.836 1.00 83.56 155 ARG A N 1
ATOM 1208 C CA . ARG A 1 155 ? 12.593 -7.704 4.633 1.00 83.56 155 ARG A CA 1
ATOM 1209 C C . ARG A 1 155 ? 13.842 -6.914 4.252 1.00 83.56 155 ARG A C 1
ATOM 1211 O O . ARG A 1 155 ? 14.955 -7.408 4.401 1.00 83.56 155 ARG A O 1
ATOM 1218 N N . GLY A 1 156 ? 13.640 -5.682 3.792 1.00 72.69 156 GLY A N 1
ATOM 1219 C CA . GLY A 1 156 ? 14.729 -4.753 3.512 1.00 72.69 156 GLY A CA 1
ATOM 1220 C C . GLY A 1 156 ? 15.434 -4.271 4.784 1.00 72.69 156 GLY A C 1
ATOM 1221 O O . GLY A 1 156 ? 14.875 -4.311 5.877 1.00 72.69 156 GLY A O 1
ATOM 1222 N N . ASN A 1 157 ? 16.662 -3.773 4.619 1.00 70.94 157 ASN A N 1
ATOM 1223 C CA . ASN A 1 157 ? 17.500 -3.253 5.709 1.00 70.94 157 ASN A CA 1
ATOM 1224 C C . ASN A 1 157 ? 17.253 -1.764 6.034 1.00 70.94 157 ASN A C 1
ATOM 1226 O O . ASN A 1 157 ? 17.989 -1.189 6.835 1.00 70.94 157 ASN A O 1
ATOM 1230 N N . SER A 1 158 ? 16.272 -1.117 5.400 1.00 61.03 158 SER A N 1
ATOM 1231 C CA . SER A 1 158 ? 15.931 0.276 5.709 1.00 61.03 158 SER A CA 1
ATOM 1232 C C . SER A 1 158 ? 15.094 0.337 6.992 1.00 61.03 158 SER A C 1
ATOM 1234 O O . S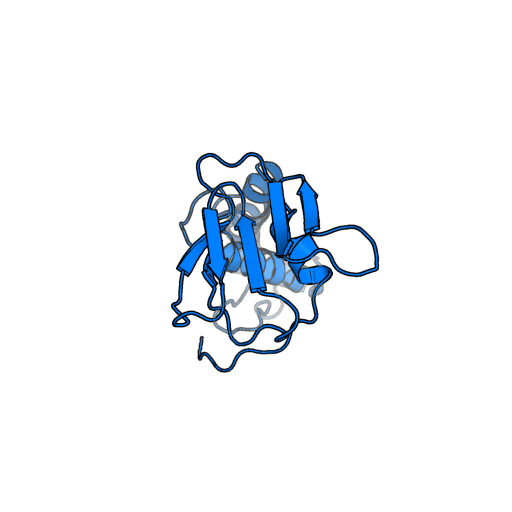ER A 1 158 ? 14.111 -0.398 7.082 1.00 61.03 158 SER A O 1
ATOM 1236 N N . PRO A 1 159 ? 15.455 1.176 7.980 1.00 51.50 159 PRO A N 1
ATOM 1237 C CA . PRO A 1 159 ? 14.596 1.423 9.131 1.00 51.50 159 PRO A CA 1
ATOM 1238 C C . PRO A 1 159 ? 13.340 2.195 8.688 1.00 51.50 159 PRO A C 1
ATOM 1240 O O . PRO A 1 159 ? 13.455 3.128 7.891 1.00 51.50 159 PRO A O 1
ATOM 1243 N N . ASP A 1 160 ? 12.175 1.766 9.186 1.00 43.12 160 ASP A N 1
ATOM 1244 C CA . ASP A 1 160 ? 10.893 2.493 9.098 1.00 43.12 160 ASP A CA 1
ATOM 1245 C C . ASP A 1 160 ? 10.957 3.870 9.785 1.00 43.12 160 ASP A C 1
ATOM 1247 O O . ASP A 1 160 ? 11.625 3.979 10.844 1.00 43.12 160 ASP A O 1
#

Mean predicted aligned error: 5.54 Å

Radius of gyration: 20.96 Å; Cα contacts (8 Å, |Δi|>4): 233; chains: 1; bounding box: 49×31×56 Å